Protein AF-A0A9D1F186-F1 (afdb_monomer)

Solvent-accessible surface area (backbone atoms only — not comparable to full-atom values): 6936 Å² total; per-residue (Å²): 107,72,69,60,54,51,51,52,51,53,51,51,53,51,51,52,53,51,53,32,64,76,28,61,86,41,65,46,76,46,71,48,76,51,97,52,70,39,79,90,77,74,42,69,47,59,52,76,45,78,43,49,46,22,60,52,54,52,53,52,52,52,52,51,52,50,49,54,50,65,66,46,52,61,56,53,52,55,50,52,52,51,52,54,51,52,51,54,50,51,54,53,49,51,56,50,49,54,55,49,53,53,52,50,54,53,49,52,53,52,50,53,50,51,51,50,52,48,51,58,61,72,75,104

pLDDT: mean 82.91, std 9.5, range [50.72, 93.81]

Organism: NCBI:txid2840935

Radius of gyration: 37.41 Å; Cα contacts (8 Å, |Δi|>4): 64; chains: 1; bounding box: 84×35×100 Å

Foldseek 3Di:
DVVVVVVVVVVVVVVLVVVLVVQQPPKDKDWDFDPDQDPVVRDTDTDIDIDRPSVVSVVVVVVVVVVVCVVVVVVVVVVVVVVVVVVVVVVVVVVVVVVVVVVVVVVVVVVVVVVVVVVVVVVD

Structure (mmCIF, N/CA/C/O backbone):
data_AF-A0A9D1F186-F1
#
_entry.id   AF-A0A9D1F186-F1
#
loop_
_atom_site.group_PDB
_atom_site.id
_atom_site.type_symbol
_atom_site.label_atom_id
_atom_site.label_alt_id
_atom_site.label_comp_id
_atom_site.label_asym_id
_atom_site.label_entity_id
_atom_site.label_seq_id
_atom_site.pdbx_PDB_ins_code
_atom_site.Cartn_x
_atom_site.Cartn_y
_atom_site.Cartn_z
_atom_site.occupancy
_atom_site.B_iso_or_equiv
_atom_site.auth_seq_id
_atom_site.auth_comp_id
_atom_site.auth_asym_id
_atom_site.auth_atom_id
_atom_site.pdbx_PDB_model_num
ATOM 1 N N . MET A 1 1 ? -19.797 -5.426 0.046 1.00 61.97 1 MET A N 1
ATOM 2 C CA . MET A 1 1 ? -18.770 -4.436 -0.365 1.00 61.97 1 MET A CA 1
ATOM 3 C C . MET A 1 1 ? -17.333 -4.909 -0.141 1.00 61.97 1 MET A C 1
ATOM 5 O O . MET A 1 1 ? -16.598 -4.933 -1.115 1.00 61.97 1 MET A O 1
ATOM 9 N N . ARG A 1 2 ? -16.931 -5.373 1.058 1.00 74.12 2 ARG A N 1
ATOM 10 C CA . ARG A 1 2 ? -15.554 -5.873 1.313 1.00 74.12 2 ARG A CA 1
ATOM 11 C C . ARG A 1 2 ? -15.046 -6.919 0.304 1.00 74.12 2 ARG A C 1
ATOM 13 O O . ARG A 1 2 ? -13.980 -6.728 -0.264 1.00 74.12 2 ARG A O 1
ATOM 20 N N . LYS A 1 3 ? -15.824 -7.975 0.028 1.00 82.94 3 LYS A N 1
ATOM 21 C CA . LYS A 1 3 ? -15.428 -9.021 -0.939 1.00 82.94 3 LYS A CA 1
ATOM 22 C C . LYS A 1 3 ? -15.272 -8.493 -2.372 1.00 82.94 3 LYS A C 1
ATOM 24 O O . LYS A 1 3 ? -14.361 -8.897 -3.076 1.00 82.94 3 LYS A O 1
ATOM 29 N N . LEU A 1 4 ? -16.130 -7.558 -2.781 1.00 86.75 4 LEU A N 1
ATOM 30 C CA . LEU A 1 4 ? -16.098 -6.962 -4.121 1.00 86.75 4 LEU A CA 1
ATOM 31 C C . LEU A 1 4 ? -14.851 -6.079 -4.294 1.00 86.75 4 LEU A C 1
ATOM 33 O O . LEU A 1 4 ? -14.165 -6.166 -5.305 1.00 86.75 4 LEU A O 1
ATOM 37 N N . MET A 1 5 ? -14.493 -5.318 -3.258 1.00 85.75 5 MET A N 1
ATOM 38 C CA . MET A 1 5 ? -13.267 -4.516 -3.224 1.00 85.75 5 MET A CA 1
ATOM 39 C C . MET A 1 5 ? -11.997 -5.383 -3.275 1.00 85.75 5 MET A C 1
ATOM 41 O O . MET A 1 5 ? -11.057 -5.047 -3.988 1.00 85.75 5 MET A O 1
ATOM 45 N N . GLN A 1 6 ? -11.988 -6.531 -2.588 1.00 85.44 6 GLN A N 1
ATOM 46 C CA . GLN A 1 6 ? -10.884 -7.499 -2.664 1.00 85.44 6 GLN A CA 1
ATOM 47 C C . GLN A 1 6 ? -10.739 -8.099 -4.068 1.00 85.44 6 GLN A C 1
ATOM 49 O O . GLN A 1 6 ? -9.630 -8.180 -4.586 1.00 85.44 6 GLN A O 1
ATOM 54 N N . ILE A 1 7 ? -11.850 -8.466 -4.711 1.00 91.62 7 ILE A N 1
ATOM 55 C CA . ILE A 1 7 ? -11.842 -8.989 -6.086 1.00 91.62 7 ILE A CA 1
ATOM 56 C C . ILE A 1 7 ? -11.276 -7.948 -7.061 1.00 91.62 7 ILE A C 1
ATOM 58 O O . ILE A 1 7 ? -10.411 -8.276 -7.870 1.00 91.62 7 ILE A O 1
ATOM 62 N N . MET A 1 8 ? -11.701 -6.687 -6.949 1.00 89.50 8 MET A N 1
ATOM 63 C CA . MET A 1 8 ? -11.177 -5.600 -7.784 1.00 89.50 8 MET A CA 1
ATOM 64 C C . MET A 1 8 ? -9.677 -5.369 -7.568 1.00 89.50 8 MET A C 1
ATOM 66 O O . MET A 1 8 ? -8.957 -5.132 -8.533 1.00 89.50 8 MET A O 1
ATOM 70 N N . ALA A 1 9 ? -9.187 -5.488 -6.330 1.00 87.56 9 ALA A N 1
ATOM 71 C CA . ALA A 1 9 ? -7.759 -5.375 -6.035 1.00 87.56 9 ALA A CA 1
ATOM 72 C C . ALA A 1 9 ? -6.941 -6.499 -6.695 1.00 87.56 9 ALA A C 1
ATOM 74 O O . ALA A 1 9 ? -5.903 -6.228 -7.297 1.00 87.56 9 ALA A O 1
ATOM 75 N N . TYR A 1 10 ? -7.422 -7.746 -6.651 1.00 90.88 10 TYR A N 1
ATOM 76 C CA . TYR A 1 10 ? -6.756 -8.858 -7.336 1.00 90.88 10 TYR A CA 1
ATOM 77 C C . TYR A 1 10 ? -6.762 -8.694 -8.858 1.00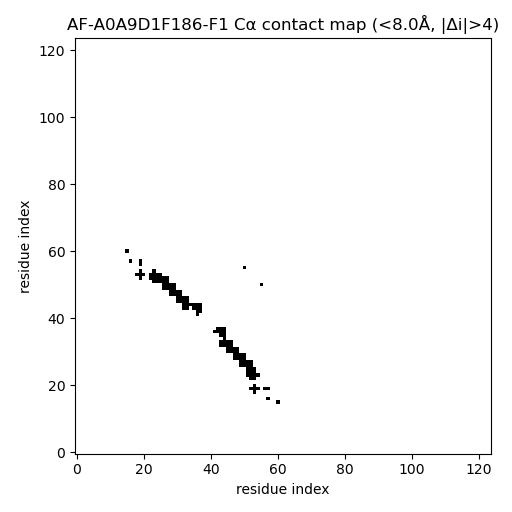 90.88 10 TYR A C 1
ATOM 79 O O . TYR A 1 10 ? -5.741 -8.945 -9.497 1.00 90.88 10 TYR A O 1
ATOM 87 N N . LEU A 1 11 ? -7.870 -8.221 -9.436 1.00 93.50 11 LEU A N 1
ATOM 88 C CA . LEU A 1 11 ? -7.949 -7.918 -10.867 1.00 93.50 11 LEU A CA 1
ATOM 89 C C . LEU A 1 11 ? -6.987 -6.796 -11.270 1.00 93.50 11 LEU A C 1
ATOM 91 O O . LEU A 1 11 ? -6.336 -6.904 -12.305 1.00 93.50 11 LEU A O 1
ATOM 95 N N . ALA A 1 12 ? -6.848 -5.753 -10.449 1.00 90.25 12 ALA A N 1
ATOM 96 C CA . ALA A 1 12 ? -5.898 -4.673 -10.701 1.00 90.25 12 ALA A CA 1
ATOM 97 C C . ALA A 1 12 ? -4.446 -5.177 -10.696 1.00 90.25 12 ALA A C 1
ATOM 99 O O . ALA A 1 12 ? -3.689 -4.862 -11.611 1.00 90.25 12 ALA A O 1
ATOM 100 N N . ILE A 1 13 ? -4.068 -6.010 -9.718 1.00 92.44 13 ILE A N 1
ATOM 101 C CA . ILE A 1 13 ? -2.723 -6.608 -9.654 1.00 92.44 13 ILE A CA 1
ATOM 102 C C . ILE A 1 13 ? -2.471 -7.506 -10.871 1.00 92.44 13 ILE A C 1
ATOM 104 O O . ILE A 1 13 ? -1.419 -7.406 -11.497 1.00 92.44 13 ILE A O 1
ATOM 108 N N . LEU A 1 14 ? -3.441 -8.343 -11.252 1.00 93.25 14 LEU A N 1
ATOM 109 C CA . LEU A 1 14 ? -3.349 -9.169 -12.461 1.00 93.25 14 LEU A CA 1
ATOM 110 C C . LEU A 1 14 ? -3.206 -8.322 -13.730 1.00 93.25 14 LEU A C 1
ATOM 112 O O . LEU A 1 14 ? -2.402 -8.659 -14.595 1.00 93.25 14 LEU A O 1
ATOM 116 N N . GLY A 1 15 ? -3.932 -7.207 -13.827 1.00 92.19 15 GLY A N 1
ATOM 117 C CA . GLY A 1 15 ? -3.817 -6.264 -14.938 1.00 92.19 15 GLY A CA 1
ATOM 118 C C . GLY A 1 15 ? -2.426 -5.637 -15.033 1.00 92.19 15 GLY A C 1
ATOM 119 O O . GLY A 1 15 ? -1.840 -5.598 -16.113 1.00 92.19 15 GLY A O 1
ATOM 120 N N . VAL A 1 16 ? -1.849 -5.217 -13.904 1.00 91.88 16 VAL A N 1
ATOM 121 C CA . VAL A 1 16 ? -0.470 -4.700 -13.864 1.00 91.88 16 VAL A CA 1
ATOM 122 C C . VAL A 1 16 ? 0.530 -5.788 -14.258 1.00 91.88 16 VAL A C 1
ATOM 124 O O . VAL A 1 16 ? 1.406 -5.538 -15.080 1.00 91.88 16 VAL A O 1
ATOM 127 N N . MET A 1 17 ? 0.370 -7.013 -13.756 1.00 91.94 17 MET A N 1
ATOM 128 C CA . MET A 1 17 ? 1.223 -8.146 -14.135 1.00 91.94 17 MET A CA 1
ATOM 129 C C . MET A 1 17 ? 1.129 -8.480 -15.626 1.00 91.94 17 MET A C 1
ATOM 131 O O . MET A 1 17 ? 2.134 -8.814 -16.250 1.00 91.94 17 MET A O 1
ATOM 135 N N . PHE A 1 18 ? -0.052 -8.349 -16.224 1.00 93.12 18 PHE A N 1
ATOM 136 C CA . PHE A 1 18 ? -0.226 -8.516 -17.662 1.00 93.12 18 PHE A CA 1
ATOM 137 C C . PHE A 1 18 ? 0.554 -7.455 -18.454 1.00 93.12 18 PHE A C 1
ATOM 139 O O . PHE A 1 18 ? 1.260 -7.794 -19.403 1.00 93.12 18 PHE A O 1
ATOM 146 N N . ILE A 1 19 ? 0.517 -6.190 -18.020 1.00 90.56 19 ILE A N 1
ATOM 147 C CA . ILE A 1 19 ? 1.313 -5.107 -18.623 1.00 90.56 19 ILE A CA 1
ATOM 148 C C . ILE A 1 19 ? 2.813 -5.401 -18.501 1.00 90.56 19 ILE A C 1
ATOM 150 O O . ILE A 1 19 ? 3.545 -5.235 -19.475 1.00 90.56 19 ILE A O 1
ATOM 154 N N . VAL A 1 20 ? 3.272 -5.888 -17.345 1.00 91.50 20 VAL A N 1
ATOM 155 C CA . VAL A 1 20 ? 4.674 -6.291 -17.137 1.00 91.50 20 VAL A CA 1
ATOM 156 C C . VAL A 1 20 ? 5.092 -7.333 -18.175 1.00 91.50 20 VAL A C 1
ATOM 158 O O . VAL A 1 20 ? 6.134 -7.169 -18.802 1.00 91.50 20 VAL A O 1
ATOM 161 N N . ILE A 1 21 ? 4.269 -8.365 -18.401 1.00 91.88 21 ILE A N 1
ATOM 162 C CA . ILE A 1 21 ? 4.556 -9.439 -19.367 1.00 91.88 21 ILE A CA 1
ATOM 163 C C . ILE A 1 21 ? 4.671 -8.892 -20.796 1.00 91.88 21 ILE A C 1
ATOM 165 O O . ILE A 1 21 ? 5.601 -9.259 -21.515 1.00 91.88 21 ILE A O 1
ATOM 169 N N . LEU A 1 22 ? 3.767 -7.995 -21.202 1.00 92.31 22 LEU A N 1
ATOM 170 C CA . LEU A 1 22 ? 3.805 -7.390 -22.538 1.00 92.31 22 LEU A CA 1
ATOM 171 C C . LEU A 1 22 ? 5.079 -6.567 -22.775 1.00 92.31 22 LEU A C 1
ATOM 173 O O . LEU A 1 22 ? 5.597 -6.546 -23.887 1.00 92.31 22 LEU A O 1
ATOM 177 N N . ASN A 1 23 ? 5.620 -5.951 -21.723 1.00 91.12 23 ASN A N 1
ATOM 178 C CA . ASN A 1 23 ? 6.750 -5.026 -21.801 1.00 91.12 23 ASN A CA 1
ATOM 179 C C . ASN A 1 23 ? 8.102 -5.665 -21.415 1.00 91.12 23 ASN A C 1
ATOM 181 O O . ASN A 1 23 ? 9.086 -4.951 -21.225 1.00 91.12 23 ASN A O 1
ATOM 185 N N . VAL A 1 24 ? 8.200 -7.000 -21.303 1.00 88.50 24 VAL A N 1
ATOM 186 C CA . VAL A 1 24 ? 9.433 -7.699 -20.853 1.00 88.50 24 VAL A CA 1
ATOM 187 C C . VAL A 1 24 ? 10.652 -7.378 -21.715 1.00 88.50 24 VAL A C 1
ATOM 189 O O . VAL A 1 24 ? 11.771 -7.301 -21.205 1.00 88.50 24 VAL A O 1
ATOM 192 N N . ARG A 1 25 ? 10.452 -7.210 -23.023 1.00 88.56 25 ARG A N 1
ATOM 193 C CA . ARG A 1 25 ? 11.534 -6.927 -23.977 1.00 88.56 25 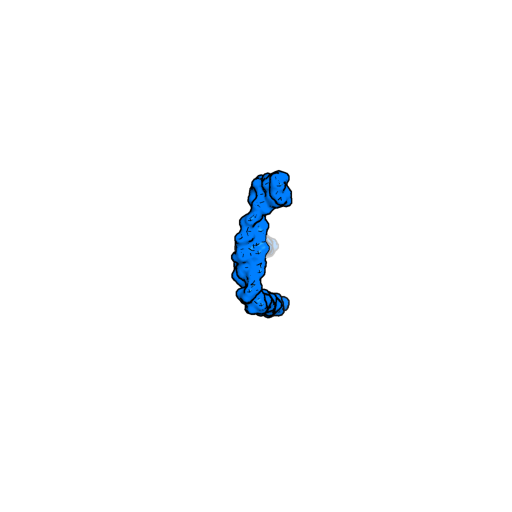ARG A CA 1
ATOM 194 C C . ARG A 1 25 ? 11.731 -5.439 -24.238 1.00 88.56 25 ARG A C 1
ATOM 196 O O . ARG A 1 25 ? 12.686 -5.078 -24.918 1.00 88.56 25 ARG A O 1
ATOM 203 N N . GLU A 1 26 ? 10.852 -4.594 -23.713 1.00 89.19 26 GLU A N 1
ATOM 204 C CA . GLU A 1 26 ? 10.928 -3.160 -23.932 1.00 89.19 26 GLU A CA 1
ATOM 205 C C . GLU A 1 26 ? 11.940 -2.519 -22.987 1.00 89.19 26 GLU A C 1
ATOM 207 O O . GLU A 1 26 ? 12.015 -2.811 -21.786 1.00 89.19 26 GLU A O 1
ATOM 212 N N . THR A 1 27 ? 12.734 -1.615 -23.549 1.00 87.94 27 THR A N 1
ATOM 213 C CA . THR A 1 27 ? 13.726 -0.846 -22.808 1.00 87.94 27 THR A CA 1
ATOM 214 C C . THR A 1 27 ? 13.554 0.630 -23.105 1.00 87.94 27 THR A C 1
ATOM 216 O O . THR A 1 27 ? 13.517 1.026 -24.267 1.00 87.94 27 THR A O 1
ATOM 219 N N . ILE A 1 28 ? 13.510 1.445 -22.057 1.00 85.56 28 ILE A N 1
ATOM 220 C CA . ILE A 1 28 ? 13.516 2.902 -22.158 1.00 85.56 28 ILE A CA 1
ATOM 221 C C . ILE A 1 28 ? 14.948 3.391 -21.960 1.00 85.56 28 ILE A C 1
ATOM 223 O O . ILE A 1 28 ? 15.666 2.936 -21.068 1.00 85.56 28 ILE A O 1
ATOM 227 N N . THR A 1 29 ? 15.372 4.345 -22.781 1.00 84.62 29 THR A N 1
ATOM 228 C CA . THR A 1 29 ? 16.631 5.067 -22.594 1.00 84.62 29 THR A CA 1
ATOM 229 C C . THR A 1 29 ? 16.399 6.281 -21.707 1.00 84.62 29 THR A C 1
ATOM 231 O O . THR A 1 29 ? 15.692 7.211 -22.088 1.00 84.62 29 THR A O 1
ATOM 234 N N . LEU A 1 30 ? 17.024 6.294 -20.536 1.00 80.88 30 LEU A N 1
ATOM 235 C CA . LEU A 1 30 ? 17.108 7.463 -19.673 1.00 80.88 30 LEU A CA 1
ATOM 236 C C . LEU A 1 30 ? 18.357 8.253 -20.050 1.00 80.88 30 LEU A C 1
ATOM 238 O O . LEU A 1 30 ? 19.476 7.742 -19.968 1.00 80.88 30 LEU A O 1
ATOM 242 N N . GLN A 1 31 ? 18.161 9.501 -20.461 1.00 82.81 31 GLN A N 1
ATOM 243 C CA . GLN A 1 31 ? 19.246 10.451 -20.659 1.00 82.81 31 GLN A CA 1
ATOM 244 C C . GLN A 1 31 ? 19.393 11.291 -19.396 1.00 82.81 31 GLN A C 1
ATOM 246 O O . GLN A 1 31 ? 18.534 12.107 -19.072 1.00 82.81 31 GLN A O 1
ATOM 251 N N . VAL A 1 32 ? 20.490 11.085 -18.678 1.00 77.38 32 VAL A N 1
ATOM 252 C CA . VAL A 1 32 ? 20.863 11.915 -17.535 1.00 77.38 32 VAL A CA 1
ATOM 253 C C . VAL A 1 32 ? 21.744 13.036 -18.063 1.00 77.38 32 VAL A C 1
ATOM 255 O O . VAL A 1 32 ? 22.858 12.796 -18.536 1.00 77.38 32 VAL A O 1
ATOM 258 N N . TRP A 1 33 ? 21.220 14.258 -18.036 1.00 74.38 33 TRP A N 1
ATOM 259 C CA . TRP A 1 33 ? 21.934 15.431 -18.526 1.00 74.38 33 TRP A CA 1
ATOM 260 C C . TRP A 1 33 ? 23.021 15.820 -17.525 1.00 74.38 33 TRP A C 1
ATOM 262 O O . TRP A 1 33 ? 22.759 15.990 -16.334 1.00 74.38 33 TRP A O 1
ATOM 272 N N . GLY A 1 34 ? 24.260 15.911 -18.006 1.00 68.69 34 GLY A N 1
ATOM 273 C CA . GLY A 1 34 ? 25.381 16.403 -17.219 1.00 68.69 34 GLY A CA 1
ATOM 274 C C . GLY A 1 34 ? 25.405 17.936 -17.178 1.00 68.69 34 GLY A C 1
ATOM 275 O O . GLY A 1 34 ? 24.856 18.588 -18.063 1.00 68.69 34 GLY A O 1
ATOM 276 N N . PRO A 1 35 ? 26.092 18.544 -16.196 1.00 67.31 35 PRO A N 1
ATOM 277 C CA . PRO A 1 35 ? 26.141 20.001 -16.036 1.00 67.31 35 PRO A CA 1
ATOM 278 C C . PRO A 1 35 ? 27.036 20.710 -17.070 1.00 67.31 35 PRO A C 1
ATOM 280 O O . PRO A 1 35 ? 27.189 21.927 -17.015 1.00 67.31 35 PRO A O 1
ATOM 283 N N . ARG A 1 36 ? 27.687 19.969 -17.977 1.00 67.31 36 ARG A N 1
ATOM 284 C CA . ARG A 1 36 ? 28.647 20.513 -18.944 1.00 67.31 36 ARG A CA 1
ATOM 285 C C . ARG A 1 36 ? 27.998 20.664 -20.314 1.00 67.31 36 ARG A C 1
ATOM 287 O O . ARG A 1 36 ? 27.729 19.678 -21.000 1.00 67.31 36 ARG A O 1
ATOM 294 N N . PHE A 1 37 ? 27.782 21.917 -20.688 1.00 69.38 37 PHE A N 1
ATOM 295 C CA . PHE A 1 37 ? 27.420 22.329 -22.035 1.00 69.38 37 PHE A CA 1
ATOM 296 C C . PHE A 1 37 ? 28.698 22.639 -22.818 1.00 69.38 37 PHE A C 1
ATOM 298 O O . PHE A 1 37 ? 29.502 23.460 -22.376 1.00 69.38 37 PHE A O 1
ATOM 305 N N . ASP A 1 38 ? 28.906 21.959 -23.943 1.00 70.44 38 ASP A N 1
ATOM 306 C CA . ASP A 1 38 ? 30.009 22.256 -24.853 1.00 70.44 38 ASP A CA 1
ATOM 307 C C . ASP A 1 38 ? 29.566 23.346 -25.832 1.00 70.44 38 ASP A C 1
ATOM 309 O O . ASP A 1 38 ? 28.757 23.104 -26.731 1.00 70.44 38 ASP A O 1
ATOM 313 N N . THR A 1 39 ? 30.078 24.562 -25.638 1.00 69.88 39 THR A N 1
ATOM 314 C CA . THR A 1 39 ? 29.746 25.731 -26.461 1.00 69.88 39 THR A CA 1
ATOM 315 C C . THR A 1 39 ? 30.347 25.667 -27.865 1.00 69.88 39 THR A C 1
ATOM 317 O O . THR A 1 39 ? 29.821 26.323 -28.760 1.00 69.88 39 THR A O 1
ATOM 320 N N . ALA A 1 40 ? 31.408 24.882 -28.088 1.00 74.12 40 ALA A N 1
ATOM 321 C CA . ALA A 1 40 ? 32.054 24.759 -29.397 1.00 74.12 40 ALA A CA 1
ATOM 322 C C . ALA A 1 40 ? 31.310 23.778 -30.316 1.00 74.12 40 ALA A C 1
ATOM 324 O O . ALA A 1 40 ? 31.205 24.010 -31.518 1.00 74.12 40 ALA A O 1
ATOM 325 N N . ALA A 1 41 ? 30.762 22.704 -29.743 1.00 72.25 41 ALA A N 1
ATOM 326 C CA . ALA A 1 41 ? 29.976 21.701 -30.464 1.00 72.25 41 ALA A CA 1
ATOM 327 C C . ALA A 1 41 ? 28.450 21.902 -30.338 1.00 72.25 41 ALA A C 1
ATOM 329 O O . ALA A 1 41 ? 27.683 21.140 -30.924 1.00 72.25 41 ALA A O 1
ATOM 330 N N . ASN A 1 42 ? 28.007 22.919 -29.584 1.00 74.75 42 ASN A N 1
ATOM 331 C CA . ASN A 1 42 ? 26.603 23.215 -29.276 1.00 74.75 42 ASN A CA 1
ATOM 332 C C . ASN A 1 42 ? 25.827 21.975 -28.785 1.00 74.75 42 ASN A C 1
ATOM 334 O O . ASN A 1 42 ? 24.687 21.731 -29.184 1.00 74.75 42 ASN A O 1
ATOM 338 N N . MET A 1 43 ? 26.471 21.155 -27.948 1.00 71.44 43 MET A N 1
ATOM 339 C CA . MET A 1 43 ? 25.928 19.881 -27.475 1.00 71.44 43 MET A CA 1
ATOM 340 C C . MET A 1 43 ? 26.023 19.759 -25.952 1.00 71.44 43 MET A C 1
ATOM 342 O O . MET A 1 43 ? 27.017 20.127 -25.324 1.00 71.44 43 MET A O 1
ATOM 346 N N . VAL A 1 44 ? 24.966 19.222 -25.344 1.00 70.81 44 VAL A N 1
ATOM 347 C CA . VAL A 1 44 ? 24.929 18.888 -23.915 1.00 70.81 44 VAL A CA 1
ATOM 348 C C . VAL A 1 44 ? 25.455 17.467 -23.746 1.00 70.81 44 VAL A C 1
ATOM 350 O O . VAL A 1 44 ? 24.906 16.526 -24.332 1.00 70.81 44 VAL A O 1
ATOM 353 N N . TYR A 1 45 ? 26.481 17.289 -22.910 1.00 70.50 45 TYR A N 1
ATOM 354 C CA . TYR A 1 45 ? 26.924 15.952 -22.527 1.00 70.50 45 TYR A CA 1
ATOM 355 C C . TYR A 1 45 ? 25.809 15.246 -21.751 1.00 70.50 45 TYR A C 1
ATOM 357 O O . TYR A 1 45 ? 25.402 15.683 -20.674 1.00 70.50 45 TYR A O 1
ATOM 365 N N . HIS A 1 46 ? 25.328 14.131 -22.291 1.00 73.19 46 HIS A N 1
ATOM 366 C CA . HIS A 1 46 ? 24.327 13.286 -21.656 1.00 73.19 46 HIS A CA 1
ATOM 367 C C . HIS A 1 46 ? 24.882 11.874 -21.472 1.00 73.19 46 HIS A C 1
ATOM 369 O O . HIS A 1 46 ? 25.507 11.298 -22.361 1.00 73.19 46 HIS A O 1
ATOM 375 N N . MET A 1 47 ? 24.656 11.315 -20.288 1.00 73.06 47 MET A N 1
ATOM 376 C CA . MET A 1 47 ? 24.878 9.900 -20.014 1.00 73.06 47 MET A CA 1
ATOM 377 C C . MET A 1 47 ? 23.584 9.159 -20.325 1.00 73.06 47 MET A C 1
ATOM 379 O O . MET A 1 47 ? 22.557 9.414 -19.697 1.00 73.06 47 MET A O 1
ATOM 383 N N . THR A 1 48 ? 23.631 8.228 -21.274 1.00 77.56 48 THR A N 1
ATOM 384 C CA . THR A 1 48 ? 22.478 7.381 -21.596 1.00 77.56 48 THR A CA 1
ATOM 385 C C . THR A 1 48 ? 22.570 6.070 -20.825 1.00 77.56 48 THR A C 1
ATOM 387 O O . THR A 1 48 ? 23.582 5.367 -20.879 1.00 77.56 48 THR A O 1
ATOM 390 N N . LYS A 1 49 ? 21.504 5.721 -20.106 1.00 80.94 49 LYS A N 1
ATOM 391 C CA . LYS A 1 49 ? 21.329 4.421 -19.453 1.00 80.94 49 LYS A CA 1
ATOM 392 C C . LYS A 1 49 ? 20.041 3.781 -19.945 1.00 80.94 49 LYS A C 1
ATOM 394 O O . LYS A 1 49 ? 19.002 4.425 -20.000 1.00 80.94 49 LYS A O 1
ATOM 399 N N . THR A 1 50 ? 20.105 2.508 -20.300 1.00 85.00 50 THR A N 1
ATOM 400 C CA . THR A 1 50 ? 18.934 1.724 -20.701 1.00 85.00 50 THR A CA 1
ATOM 401 C C . THR A 1 50 ? 18.325 1.049 -19.480 1.00 85.00 50 THR A C 1
ATOM 403 O O . THR A 1 50 ? 19.038 0.399 -18.715 1.00 85.00 50 THR A O 1
ATOM 406 N N . LEU A 1 51 ? 17.014 1.174 -19.315 1.00 85.12 51 LEU A N 1
ATOM 407 C CA . LEU A 1 51 ? 16.241 0.549 -18.249 1.00 85.12 51 LEU A CA 1
ATOM 408 C C . LEU A 1 51 ? 15.183 -0.369 -18.861 1.00 85.12 51 LEU A C 1
ATOM 410 O O . LEU A 1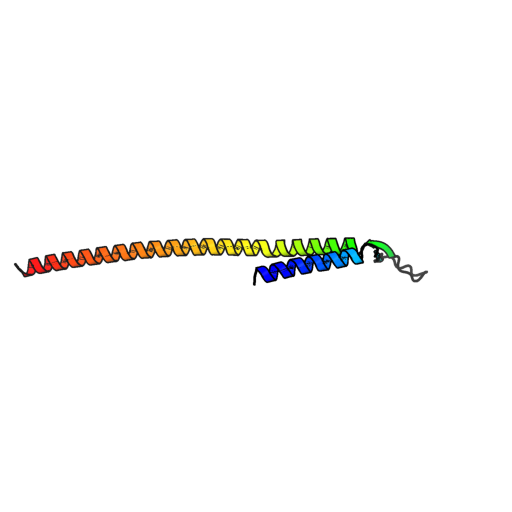 51 ? 14.519 0.005 -19.824 1.00 85.12 51 LEU A O 1
ATOM 414 N N . ASN A 1 52 ? 14.999 -1.554 -18.287 1.00 89.88 52 ASN A N 1
ATOM 415 C CA . ASN A 1 52 ? 13.918 -2.449 -18.680 1.00 89.88 52 ASN A CA 1
ATOM 416 C C . ASN A 1 52 ? 12.576 -1.972 -18.089 1.00 89.88 52 ASN A C 1
ATOM 418 O O . ASN A 1 52 ? 12.473 -1.730 -16.882 1.00 89.88 52 ASN A O 1
ATOM 422 N N . VAL A 1 53 ? 11.551 -1.850 -18.936 1.00 89.06 53 VAL A N 1
ATOM 423 C CA . VAL A 1 53 ? 10.231 -1.313 -18.557 1.00 89.06 53 VAL A CA 1
ATOM 424 C C . VAL A 1 53 ? 9.481 -2.255 -17.622 1.00 89.06 53 VAL A C 1
ATOM 426 O O . VAL A 1 53 ? 8.868 -1.805 -16.651 1.00 89.06 53 VAL A O 1
ATOM 429 N N . ALA A 1 54 ? 9.567 -3.564 -17.859 1.00 89.31 54 ALA A N 1
ATOM 430 C CA . ALA A 1 54 ? 8.962 -4.571 -16.992 1.00 89.31 54 ALA A CA 1
ATOM 431 C C . ALA A 1 54 ? 9.573 -4.542 -15.583 1.00 89.31 54 ALA A C 1
ATOM 433 O O . ALA A 1 54 ? 8.852 -4.587 -14.589 1.00 89.31 54 ALA A O 1
ATOM 434 N N . PHE A 1 55 ? 10.894 -4.386 -15.474 1.00 89.00 55 PHE A N 1
ATOM 435 C CA . PHE A 1 55 ? 11.540 -4.258 -14.166 1.00 89.00 55 PHE A CA 1
ATOM 436 C C . PHE A 1 55 ? 11.085 -2.991 -13.424 1.00 89.00 55 PHE A C 1
ATOM 438 O O . PHE A 1 55 ? 10.704 -3.047 -12.256 1.00 89.00 55 PHE A O 1
ATOM 445 N N . TYR A 1 56 ? 11.062 -1.854 -14.121 1.00 90.69 56 TYR A N 1
ATOM 446 C CA . TYR A 1 56 ? 10.624 -0.578 -13.556 1.00 90.69 56 TYR A CA 1
ATOM 447 C C . TYR A 1 56 ? 9.181 -0.614 -13.038 1.00 90.69 56 TYR A C 1
ATOM 449 O O . TYR A 1 56 ? 8.899 -0.173 -11.922 1.00 90.69 56 TYR A O 1
ATOM 457 N N . THR A 1 57 ? 8.269 -1.178 -13.830 1.00 90.94 57 THR A N 1
ATOM 458 C CA . THR A 1 57 ? 6.846 -1.286 -13.479 1.00 90.94 57 THR A CA 1
ATOM 459 C C . THR A 1 57 ? 6.617 -2.189 -12.266 1.00 90.94 57 THR A C 1
ATOM 461 O O . THR A 1 57 ? 5.824 -1.833 -11.393 1.00 90.94 57 THR A O 1
ATOM 464 N N . VAL A 1 58 ? 7.366 -3.290 -12.130 1.00 92.25 58 VAL A N 1
ATOM 465 C CA . VAL A 1 58 ? 7.337 -4.136 -10.922 1.00 92.25 58 VAL A CA 1
ATOM 466 C C . VAL A 1 58 ? 7.817 -3.365 -9.691 1.00 92.25 58 VAL A C 1
ATOM 468 O O . VAL A 1 58 ? 7.169 -3.423 -8.644 1.00 92.25 58 VAL A O 1
ATOM 471 N N . CYS A 1 59 ? 8.910 -2.606 -9.800 1.00 92.00 59 CYS A N 1
ATOM 472 C CA . CYS A 1 59 ? 9.410 -1.800 -8.685 1.00 92.00 59 CYS A CA 1
ATOM 473 C C . CYS A 1 59 ? 8.384 -0.759 -8.217 1.00 92.00 59 CYS A C 1
ATOM 475 O O . CYS A 1 59 ? 8.168 -0.623 -7.012 1.00 92.00 59 CYS A O 1
ATOM 477 N N . ILE A 1 60 ? 7.712 -0.065 -9.143 1.00 92.81 60 ILE A N 1
ATOM 478 C CA . ILE A 1 60 ? 6.647 0.890 -8.795 1.00 92.81 60 ILE A CA 1
ATOM 479 C C . ILE A 1 60 ? 5.472 0.186 -8.122 1.00 92.81 60 ILE A C 1
ATOM 481 O O . ILE A 1 60 ? 4.962 0.682 -7.119 1.00 92.81 60 ILE A O 1
ATOM 485 N N . MET A 1 61 ? 5.043 -0.965 -8.644 1.00 93.06 61 MET A N 1
ATOM 486 C CA . MET A 1 61 ? 3.942 -1.729 -8.058 1.00 93.06 61 MET A CA 1
ATOM 487 C C . MET A 1 61 ? 4.245 -2.103 -6.601 1.00 93.06 61 MET A C 1
ATOM 489 O O . MET A 1 61 ? 3.410 -1.887 -5.722 1.00 93.06 61 MET A O 1
ATOM 493 N N . LEU A 1 62 ? 5.448 -2.614 -6.328 1.00 93.31 62 LEU A N 1
ATOM 49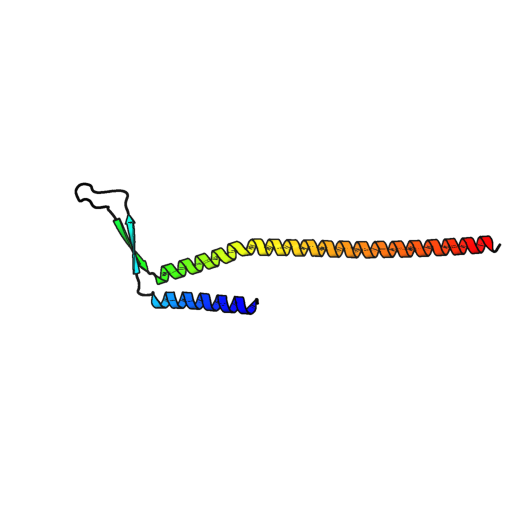4 C CA . LEU A 1 62 ? 5.875 -2.965 -4.971 1.00 93.31 62 LEU A CA 1
ATOM 495 C C . LEU A 1 62 ? 5.954 -1.738 -4.059 1.00 93.31 62 LEU A C 1
ATOM 497 O O . LEU A 1 62 ? 5.475 -1.791 -2.927 1.00 93.31 62 LEU A O 1
ATOM 501 N N . ALA A 1 63 ? 6.499 -0.623 -4.553 1.00 93.81 63 ALA A N 1
ATOM 502 C CA . ALA A 1 63 ? 6.550 0.628 -3.803 1.00 93.81 63 ALA A CA 1
ATOM 503 C C . ALA A 1 63 ? 5.143 1.155 -3.468 1.00 93.81 63 ALA A C 1
ATOM 505 O O . ALA A 1 63 ? 4.901 1.584 -2.341 1.00 93.81 63 ALA A O 1
ATOM 506 N N . GLY A 1 64 ? 4.198 1.070 -4.408 1.00 91.31 64 GLY A N 1
ATOM 507 C CA . GLY A 1 64 ? 2.803 1.463 -4.205 1.00 91.31 64 GLY A CA 1
ATOM 508 C C . GLY A 1 64 ? 2.076 0.583 -3.187 1.00 91.31 64 GLY A C 1
ATOM 509 O O . GLY A 1 64 ? 1.384 1.101 -2.312 1.00 91.31 64 GLY A O 1
ATOM 510 N N . LEU A 1 65 ? 2.273 -0.739 -3.244 1.00 91.75 65 LEU A N 1
ATOM 511 C CA . LEU A 1 65 ? 1.731 -1.669 -2.245 1.00 91.75 65 LEU A CA 1
ATOM 512 C C . LEU A 1 65 ? 2.302 -1.389 -0.853 1.00 91.75 65 LEU A C 1
ATOM 514 O O . LEU A 1 65 ? 1.550 -1.320 0.120 1.00 91.75 65 LEU A O 1
ATOM 518 N N . PHE A 1 66 ? 3.616 -1.176 -0.765 1.00 93.12 66 PHE A N 1
ATOM 519 C CA . PHE A 1 66 ? 4.275 -0.833 0.490 1.00 93.12 66 PHE A CA 1
ATOM 520 C C . PHE A 1 66 ? 3.745 0.486 1.059 1.00 93.12 66 PHE A C 1
ATOM 522 O O . PHE A 1 66 ? 3.378 0.537 2.230 1.00 93.12 66 PHE A O 1
ATOM 529 N N . ALA A 1 67 ? 3.624 1.527 0.233 1.00 92.69 67 ALA A N 1
ATOM 530 C CA . ALA A 1 67 ? 3.063 2.812 0.640 1.00 92.69 67 ALA A CA 1
ATOM 531 C C . ALA A 1 67 ? 1.609 2.684 1.121 1.00 92.69 67 ALA A C 1
ATOM 533 O O . ALA A 1 67 ? 1.253 3.248 2.154 1.00 92.69 67 ALA A O 1
ATOM 534 N N . GLY A 1 68 ? 0.775 1.901 0.429 1.00 88.94 68 GLY A N 1
ATOM 535 C CA . GLY A 1 68 ? -0.609 1.656 0.841 1.00 88.94 68 GLY A CA 1
ATOM 536 C C . GLY A 1 68 ? -0.707 0.976 2.208 1.00 88.94 68 GLY A C 1
ATOM 537 O O . GLY A 1 68 ? -1.504 1.387 3.052 1.00 88.94 68 GLY A O 1
ATOM 538 N N . ILE A 1 69 ? 0.139 -0.023 2.465 1.00 89.25 69 ILE A N 1
ATOM 539 C CA . ILE A 1 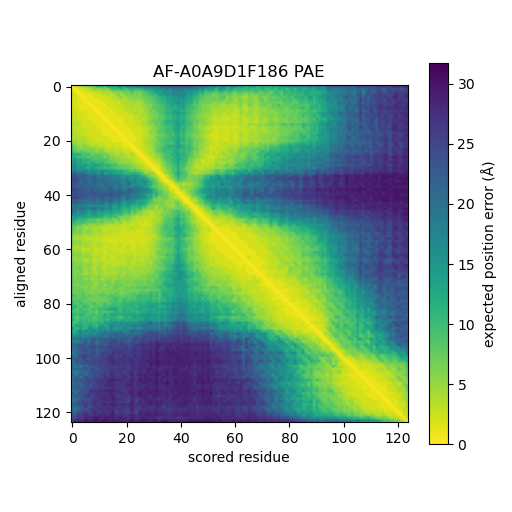69 ? 0.200 -0.714 3.761 1.00 89.25 69 ILE A CA 1
ATOM 540 C C . ILE A 1 69 ? 0.724 0.229 4.852 1.00 89.25 69 ILE A C 1
ATOM 542 O O . ILE A 1 69 ? 0.109 0.354 5.910 1.00 89.25 69 ILE A O 1
ATOM 546 N N . ALA A 1 70 ? 1.826 0.929 4.582 1.00 91.12 70 ALA A N 1
ATOM 547 C CA . ALA A 1 70 ? 2.467 1.833 5.531 1.00 91.12 70 ALA A CA 1
ATOM 548 C C . ALA A 1 70 ? 1.555 2.995 5.946 1.00 91.12 70 ALA A C 1
ATOM 550 O O . ALA A 1 70 ? 1.552 3.381 7.112 1.00 91.12 70 ALA A O 1
ATOM 551 N N . LEU A 1 71 ? 0.752 3.526 5.020 1.00 91.69 71 LEU A N 1
ATOM 552 C CA . LEU A 1 71 ? -0.194 4.599 5.319 1.00 91.69 71 LEU A CA 1
ATOM 553 C C . LEU A 1 71 ? -1.415 4.105 6.094 1.00 91.69 71 LEU A C 1
ATOM 555 O O . LEU A 1 71 ? -1.916 4.845 6.927 1.00 91.69 71 LEU A O 1
ATOM 559 N N . THR A 1 72 ? -1.901 2.885 5.854 1.00 89.44 72 THR A N 1
ATOM 560 C CA . THR A 1 72 ? -3.166 2.401 6.444 1.00 89.44 72 THR A CA 1
ATOM 561 C C . THR A 1 72 ? -3.003 1.719 7.803 1.00 89.44 72 THR A C 1
ATOM 563 O O . THR A 1 72 ? -3.871 1.870 8.664 1.00 89.44 72 THR A O 1
ATOM 566 N N . LEU A 1 73 ? -1.888 1.022 8.041 1.00 87.50 73 LEU A N 1
ATOM 567 C CA . LEU A 1 73 ? -1.581 0.358 9.317 1.00 87.50 73 LEU A CA 1
ATOM 568 C C . LEU A 1 73 ? -1.696 1.257 10.563 1.00 87.50 73 LEU A C 1
ATOM 570 O O . LEU A 1 73 ? -2.357 0.839 11.515 1.00 87.50 73 LEU A O 1
ATOM 574 N N . PRO A 1 74 ? -1.099 2.465 10.612 1.00 88.81 74 PRO A N 1
ATOM 575 C CA . PRO A 1 74 ? -1.157 3.291 11.818 1.00 88.81 74 PRO A CA 1
ATOM 576 C C . PRO A 1 74 ? -2.585 3.740 12.146 1.00 88.81 74 PRO A C 1
ATOM 578 O O . PRO A 1 74 ? -2.966 3.755 13.316 1.00 88.81 74 PRO A O 1
ATOM 581 N N . PHE A 1 75 ? -3.407 4.042 11.134 1.00 87.69 75 PHE A N 1
ATOM 582 C CA . PHE A 1 75 ? -4.816 4.382 11.354 1.00 87.69 75 PHE A CA 1
ATOM 583 C C . PHE A 1 75 ? -5.616 3.186 11.863 1.00 87.69 75 PHE A C 1
ATOM 585 O O . PHE A 1 75 ? -6.441 3.348 12.758 1.00 87.69 75 PHE A O 1
ATOM 592 N N . TYR A 1 76 ? -5.337 1.988 11.347 1.00 88.38 76 TYR A N 1
ATOM 593 C CA . TYR A 1 76 ? -5.986 0.769 11.817 1.00 88.38 76 TYR A CA 1
ATOM 594 C C . TYR A 1 76 ? -5.700 0.503 13.302 1.00 88.38 76 TYR A C 1
ATOM 596 O O . TYR A 1 76 ? -6.623 0.229 14.068 1.00 88.38 76 TYR A O 1
ATOM 604 N N . PHE A 1 77 ? -4.445 0.647 13.741 1.00 89.31 77 PHE A N 1
ATOM 605 C CA . PHE A 1 77 ? -4.106 0.509 15.161 1.00 89.31 77 PHE A CA 1
ATOM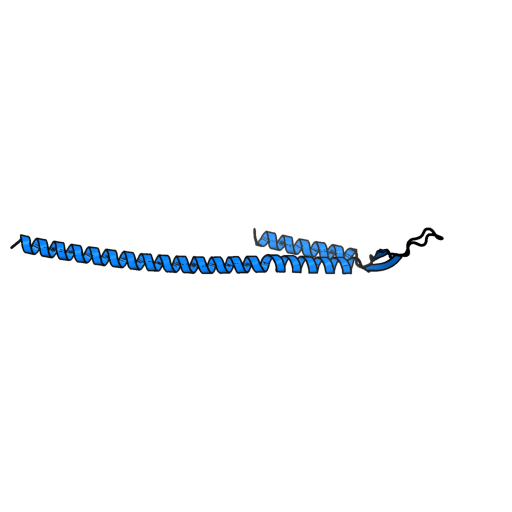 606 C C . PHE A 1 77 ? -4.748 1.599 16.023 1.00 89.31 77 PHE A C 1
ATOM 608 O O . PHE A 1 77 ? -5.310 1.292 17.072 1.00 89.31 77 PHE A O 1
ATOM 615 N N . ALA A 1 78 ? -4.765 2.847 15.552 1.00 89.00 78 ALA A N 1
ATOM 616 C CA . ALA A 1 78 ? -5.428 3.934 16.268 1.00 89.00 78 ALA A CA 1
ATOM 617 C C . ALA A 1 78 ? -6.945 3.705 16.425 1.00 89.00 78 ALA A C 1
ATOM 619 O O . ALA A 1 78 ? -7.523 4.062 17.452 1.00 89.00 78 ALA A O 1
ATOM 620 N N . GLU A 1 79 ? -7.614 3.115 15.431 1.00 89.25 79 GLU A N 1
ATOM 621 C CA . GLU A 1 79 ? -9.027 2.733 15.543 1.00 89.25 79 GLU A CA 1
ATOM 622 C C . GLU A 1 79 ? -9.244 1.592 16.539 1.00 89.25 79 GLU A C 1
ATOM 624 O O . GLU A 1 79 ? -10.175 1.658 17.344 1.00 89.25 79 GLU A O 1
ATOM 629 N N . LEU A 1 80 ? -8.379 0.576 16.533 1.00 89.44 80 LEU A N 1
ATOM 630 C CA . LEU A 1 80 ? -8.448 -0.523 17.498 1.00 89.44 80 LEU A CA 1
ATOM 631 C C . LEU A 1 80 ? -8.310 -0.027 18.940 1.00 89.44 80 LEU A C 1
ATOM 633 O O . LEU A 1 80 ? -9.089 -0.440 19.803 1.00 89.44 80 LEU A O 1
ATOM 637 N N . ASP A 1 81 ? -7.387 0.899 19.192 1.00 89.06 81 ASP A N 1
ATOM 638 C CA . ASP A 1 81 ? -7.202 1.495 20.516 1.00 89.06 81 ASP A CA 1
ATOM 639 C C . ASP A 1 81 ? -8.437 2.283 20.965 1.00 89.06 81 ASP A C 1
ATOM 641 O O . ASP A 1 81 ? -8.871 2.165 22.115 1.00 89.06 81 ASP A O 1
ATOM 645 N N . LYS A 1 82 ? -9.070 3.031 20.051 1.00 88.31 82 LYS A N 1
ATOM 646 C CA . LYS A 1 82 ? -10.340 3.720 20.334 1.00 88.31 82 LYS A CA 1
ATOM 647 C C . LYS A 1 82 ? -11.444 2.730 20.678 1.00 88.31 82 LYS A C 1
ATOM 649 O O . LYS A 1 82 ? -12.158 2.940 21.653 1.00 88.31 82 LYS A O 1
ATOM 654 N N . ILE A 1 83 ? -11.580 1.644 19.918 1.00 88.94 83 ILE A N 1
ATOM 655 C CA . ILE A 1 83 ? -12.580 0.600 20.184 1.00 88.94 83 ILE A CA 1
ATOM 656 C C . ILE A 1 83 ? -12.340 -0.029 21.562 1.00 88.94 83 ILE A C 1
ATOM 658 O O . ILE A 1 83 ? -13.288 -0.219 22.327 1.00 88.94 83 ILE A O 1
ATOM 662 N N . ALA A 1 84 ? -11.084 -0.307 21.915 1.00 89.06 84 ALA A N 1
ATOM 663 C CA . ALA A 1 84 ? -10.730 -0.841 23.226 1.00 89.06 84 ALA A CA 1
ATOM 664 C C . ALA A 1 84 ? -11.057 0.144 24.362 1.00 89.06 84 ALA A C 1
ATOM 666 O O . ALA A 1 84 ? -11.583 -0.267 25.400 1.00 89.06 84 ALA A O 1
ATOM 667 N N . ALA A 1 85 ? -10.795 1.440 24.170 1.00 88.94 85 ALA A N 1
ATOM 668 C CA . ALA A 1 85 ? -11.160 2.485 25.125 1.00 88.94 85 ALA A CA 1
ATOM 669 C C . ALA A 1 85 ? -12.685 2.595 25.295 1.00 88.94 85 ALA A C 1
ATOM 671 O O . ALA A 1 85 ? -13.175 2.546 26.423 1.00 88.94 85 ALA A O 1
ATOM 672 N N . TYR A 1 86 ? -13.439 2.634 24.193 1.00 85.88 86 TYR A N 1
ATOM 673 C CA . TYR A 1 86 ? -14.904 2.656 24.223 1.00 85.88 86 TYR A CA 1
ATOM 674 C C . TYR A 1 86 ? -15.490 1.437 24.932 1.00 85.88 86 TYR A C 1
ATOM 676 O O . TYR A 1 86 ? -16.414 1.573 25.732 1.00 85.88 86 TYR A O 1
ATOM 684 N N . ARG A 1 87 ? -14.938 0.242 24.698 1.00 86.31 87 ARG A N 1
ATOM 685 C CA . ARG A 1 87 ? -15.385 -0.975 25.384 1.00 86.31 87 ARG A CA 1
ATOM 686 C C . ARG A 1 87 ? -15.190 -0.880 26.898 1.00 86.31 87 ARG A C 1
ATOM 688 O O . ARG A 1 87 ? -16.107 -1.205 27.645 1.00 86.31 87 ARG A O 1
ATOM 695 N N . ARG A 1 88 ? -14.046 -0.358 27.352 1.00 84.19 88 ARG A N 1
ATOM 696 C CA . ARG A 1 88 ? -13.781 -0.126 28.784 1.00 84.19 88 ARG A CA 1
ATOM 697 C C . ARG A 1 88 ? -14.732 0.904 29.394 1.00 84.19 88 ARG A C 1
ATOM 699 O O . ARG A 1 88 ? -15.121 0.774 30.551 1.00 84.19 88 ARG A O 1
ATOM 706 N N . GLU A 1 89 ? -15.100 1.940 28.647 1.00 81.50 89 GLU A N 1
ATOM 707 C CA . GLU A 1 89 ? -16.080 2.926 29.113 1.00 81.50 89 GLU A CA 1
ATOM 708 C C . GLU A 1 89 ? -17.487 2.340 29.230 1.00 81.50 89 GLU A C 1
ATOM 710 O O . GLU A 1 89 ? -18.185 2.638 30.201 1.00 81.50 89 GLU A O 1
ATOM 715 N N . LEU A 1 90 ? -17.888 1.492 28.281 1.00 79.19 90 LEU A N 1
ATOM 716 C CA . LEU A 1 90 ? -19.158 0.769 28.340 1.00 79.19 90 LEU A CA 1
ATOM 717 C C . LEU A 1 90 ? -19.210 -0.144 29.568 1.00 79.19 90 LEU A C 1
ATOM 719 O O . LEU A 1 90 ? -20.155 -0.042 30.345 1.00 79.19 90 LEU A O 1
ATOM 723 N N . GLU A 1 91 ? -18.162 -0.933 29.815 1.00 77.19 91 GLU A N 1
ATOM 724 C CA . GLU A 1 91 ? -18.057 -1.789 31.008 1.00 77.19 91 GLU A CA 1
ATOM 725 C C . GLU A 1 91 ? -18.134 -0.971 32.311 1.00 77.19 91 GLU A C 1
ATOM 727 O O . GLU A 1 91 ? -18.835 -1.342 33.251 1.00 77.19 91 GLU A O 1
ATOM 732 N N . ARG A 1 92 ? -17.482 0.200 32.375 1.00 76.12 92 ARG A N 1
ATOM 733 C CA . ARG A 1 92 ? -17.573 1.095 33.546 1.00 76.12 92 ARG A CA 1
ATOM 734 C C . ARG A 1 92 ? -18.972 1.671 33.756 1.00 76.12 92 ARG A C 1
ATOM 736 O O . ARG A 1 92 ? -19.386 1.843 34.904 1.00 76.12 92 ARG A O 1
ATOM 743 N N . ARG A 1 93 ? -19.683 2.028 32.682 1.00 68.44 93 ARG A N 1
ATOM 744 C CA . ARG A 1 93 ? -21.061 2.537 32.776 1.00 68.44 93 ARG A CA 1
ATOM 745 C C . ARG A 1 93 ? -22.016 1.458 33.262 1.00 68.44 93 ARG A C 1
ATOM 747 O O . ARG A 1 93 ? -22.854 1.765 34.103 1.00 68.44 93 ARG A O 1
ATOM 754 N N . ASP A 1 94 ? -21.846 0.232 32.785 1.00 67.50 94 ASP A N 1
ATOM 755 C CA . ASP A 1 94 ? -22.686 -0.906 33.159 1.00 67.50 94 ASP A CA 1
ATOM 756 C C . ASP A 1 94 ? -22.578 -1.200 34.665 1.00 67.50 94 ASP A C 1
ATOM 758 O O . ASP A 1 94 ? -23.569 -1.141 35.393 1.00 67.50 94 ASP A O 1
ATOM 762 N N . VAL A 1 95 ? -21.343 -1.291 35.178 1.00 63.22 95 VAL A N 1
ATOM 763 C CA . VAL A 1 95 ? -21.059 -1.449 36.619 1.00 63.22 95 VAL A CA 1
ATOM 764 C C . VAL A 1 95 ? -21.618 -0.289 37.458 1.00 63.22 95 VAL A C 1
ATOM 766 O O . VAL A 1 95 ? -22.094 -0.481 38.583 1.00 63.22 95 VAL A O 1
ATOM 769 N N . LYS A 1 96 ? -21.578 0.945 36.937 1.00 63.97 96 LYS A N 1
ATOM 770 C CA . LYS A 1 96 ? -22.159 2.114 37.620 1.00 63.97 96 LYS A CA 1
ATOM 771 C C . LYS A 1 96 ? -23.692 2.053 37.655 1.00 63.97 96 LYS A C 1
ATOM 773 O O . LYS A 1 96 ? -24.297 2.530 38.616 1.00 63.97 96 LYS A O 1
ATOM 778 N N . SER A 1 97 ? -24.314 1.468 36.635 1.00 65.12 97 SER A N 1
ATOM 779 C CA . SER A 1 97 ? -25.761 1.248 36.582 1.00 65.12 97 SER A CA 1
ATOM 780 C C . SER A 1 97 ? -26.197 0.201 37.614 1.00 65.12 97 SER A C 1
ATOM 782 O O . SER A 1 97 ? -27.097 0.476 38.409 1.00 65.12 97 SER A O 1
ATOM 784 N N . ASP A 1 98 ? -25.467 -0.913 37.721 1.00 63.66 98 ASP A N 1
ATOM 785 C CA . ASP A 1 98 ? -25.745 -1.985 38.686 1.00 63.66 98 ASP A CA 1
ATOM 786 C C . ASP A 1 98 ? -25.586 -1.520 40.136 1.00 63.66 98 ASP A C 1
ATOM 788 O O . ASP A 1 98 ? -26.404 -1.820 41.012 1.00 63.66 98 ASP A O 1
ATOM 792 N N . THR A 1 99 ? -24.552 -0.723 40.408 1.00 65.38 99 THR A N 1
ATOM 793 C CA . THR A 1 99 ? -24.352 -0.135 41.741 1.00 65.38 99 THR A CA 1
ATOM 794 C C . THR A 1 99 ? -25.412 0.911 42.087 1.00 65.38 99 THR A C 1
ATOM 796 O O . THR A 1 99 ? -25.812 1.002 43.250 1.00 65.38 99 THR A O 1
ATOM 799 N N . SER A 1 100 ? -25.905 1.684 41.115 1.00 65.38 100 SER A N 1
ATOM 800 C CA . SER A 1 100 ? -27.015 2.619 41.331 1.00 65.38 100 SER A CA 1
ATOM 801 C C . SER A 1 100 ? -28.340 1.888 41.567 1.00 65.38 100 SER A C 1
ATOM 803 O O . SER A 1 100 ? -29.051 2.237 42.506 1.00 65.38 100 SER A O 1
ATOM 805 N N . SER A 1 101 ? -28.654 0.844 40.791 1.00 68.06 101 SER A N 1
ATOM 806 C CA . SER A 1 101 ? -29.883 0.052 40.971 1.00 68.06 101 SER A CA 1
ATOM 807 C C . SER A 1 101 ? -29.898 -0.662 42.328 1.00 68.06 101 SER A C 1
ATOM 809 O O . SER A 1 101 ? -30.903 -0.644 43.038 1.00 68.06 101 SER A O 1
ATOM 811 N N . SER A 1 102 ? -28.747 -1.187 42.755 1.00 64.56 102 SER A N 1
ATOM 812 C CA . SER A 1 102 ? -28.577 -1.807 44.072 1.00 64.56 102 SER A CA 1
ATOM 813 C C . SER A 1 102 ? -28.787 -0.805 45.211 1.00 64.56 102 SER A C 1
ATOM 815 O O . SER A 1 102 ? -29.457 -1.119 46.193 1.00 64.56 102 SER A O 1
ATOM 817 N N . LYS A 1 103 ? -28.269 0.427 45.088 1.00 71.44 103 LYS A N 1
ATOM 818 C CA . LYS A 1 103 ? -28.497 1.491 46.084 1.00 71.44 103 LYS A CA 1
ATOM 819 C C . LYS A 1 103 ? -29.961 1.921 46.154 1.00 71.44 103 LYS A C 1
ATOM 821 O O . LYS A 1 103 ? -30.455 2.136 47.258 1.00 71.44 103 LYS A O 1
ATOM 826 N N . VAL A 1 104 ? -30.645 2.018 45.013 1.00 74.81 104 VAL A N 1
ATOM 827 C CA . VAL A 1 104 ? -32.080 2.343 44.954 1.00 74.81 104 VAL A CA 1
ATOM 828 C C . VAL A 1 104 ? -32.905 1.262 45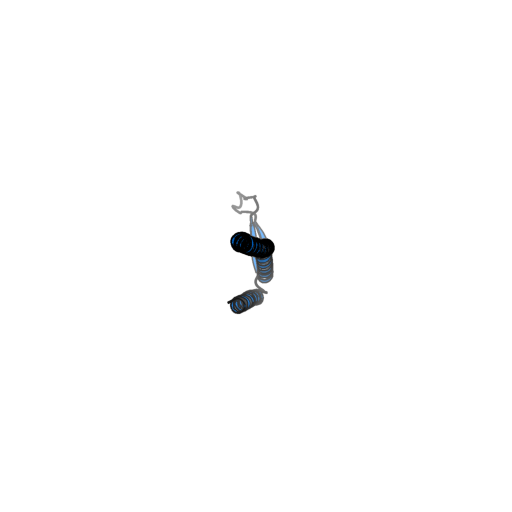.653 1.00 74.81 104 VAL A C 1
ATOM 830 O O . VAL A 1 104 ? -33.669 1.597 46.550 1.00 74.81 104 VAL A O 1
ATOM 833 N N . ARG A 1 105 ? -32.658 -0.026 45.376 1.00 72.44 105 ARG A N 1
ATOM 834 C CA . ARG A 1 105 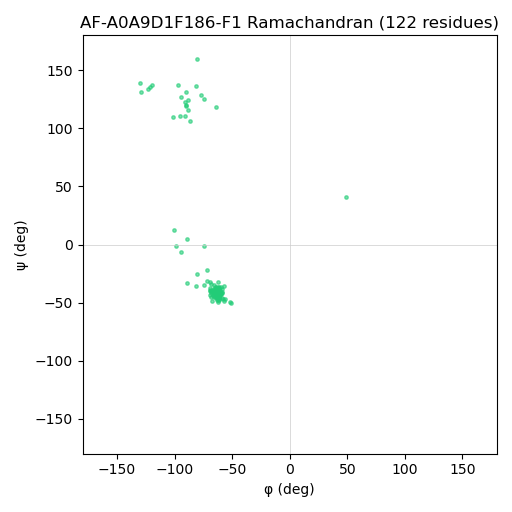? -33.349 -1.136 46.066 1.00 72.44 105 ARG A CA 1
ATOM 835 C C . ARG A 1 105 ? -33.142 -1.124 47.583 1.00 72.44 105 ARG A C 1
ATOM 837 O O . ARG A 1 105 ? -34.062 -1.418 48.338 1.00 72.44 105 ARG A O 1
ATOM 844 N N . VAL A 1 106 ? -31.939 -0.781 48.051 1.00 80.81 106 VAL A N 1
ATOM 845 C CA . VAL A 1 106 ? -31.661 -0.662 49.494 1.00 80.81 106 VAL A CA 1
ATOM 846 C C . VAL A 1 106 ? -32.389 0.536 50.109 1.00 80.81 106 VAL A C 1
ATOM 848 O O . VAL A 1 106 ? -32.850 0.448 51.245 1.00 80.81 106 VAL A O 1
ATOM 851 N N . LEU A 1 107 ? -32.485 1.657 49.392 1.00 82.38 107 LEU A N 1
ATOM 852 C CA . LEU A 1 107 ? -33.237 2.830 49.842 1.00 82.38 107 LEU A CA 1
ATOM 853 C C . LEU A 1 107 ? -34.737 2.534 49.919 1.00 82.38 107 LEU A C 1
ATOM 855 O O . LEU A 1 107 ? -35.341 2.848 50.939 1.00 82.38 107 LEU A O 1
ATOM 859 N N . GLU A 1 108 ? -35.305 1.871 48.913 1.00 82.19 108 GLU A N 1
ATOM 860 C CA . GLU A 1 108 ? -36.702 1.416 48.920 1.00 82.19 108 GLU A CA 1
ATOM 861 C C . GLU A 1 108 ? -36.985 0.505 50.118 1.00 82.19 108 GLU A C 1
ATOM 863 O O . GLU A 1 108 ? -37.900 0.776 50.891 1.00 82.19 108 GLU A O 1
ATOM 868 N N . ALA A 1 109 ? -36.133 -0.497 50.357 1.00 85.31 109 ALA A N 1
ATOM 869 C CA . ALA A 1 109 ? -36.279 -1.392 51.504 1.00 85.31 109 ALA A CA 1
ATOM 870 C C . ALA A 1 109 ? -36.195 -0.652 52.853 1.00 85.31 109 ALA A C 1
ATOM 872 O O . ALA A 1 109 ? -36.924 -0.969 53.791 1.00 85.31 109 ALA A O 1
ATOM 873 N N . LYS A 1 110 ? -35.318 0.355 52.979 1.00 89.88 110 LYS A N 1
ATOM 874 C CA . LYS A 1 11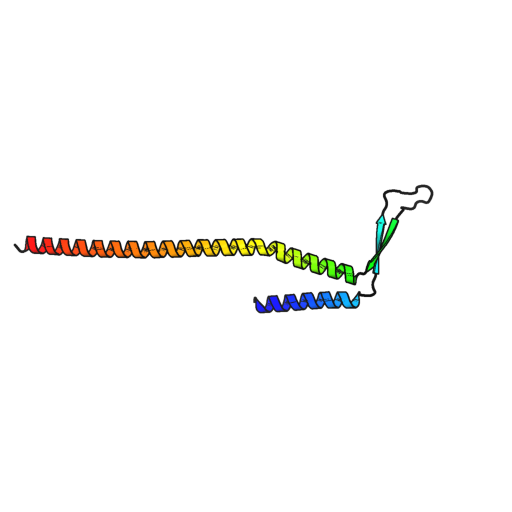0 ? -35.236 1.179 54.197 1.00 89.88 110 LYS A CA 1
ATOM 875 C C . LYS A 1 110 ? -36.480 2.040 54.398 1.00 89.88 110 LYS A C 1
ATOM 877 O O . LYS A 1 110 ? -36.919 2.182 55.536 1.00 89.88 110 LYS A O 1
ATOM 882 N N . VAL A 1 111 ? -37.030 2.609 53.327 1.00 88.44 111 VAL A N 1
ATOM 883 C CA . VAL A 1 111 ? -38.280 3.381 53.379 1.00 88.44 111 VAL A CA 1
ATOM 884 C C . VAL A 1 111 ? -39.438 2.480 53.790 1.00 88.44 111 VAL A C 1
ATOM 886 O O . VAL A 1 111 ? -40.164 2.836 54.707 1.00 88.44 111 VAL A O 1
ATOM 889 N N . GLU A 1 112 ? -39.554 1.285 53.215 1.00 88.06 112 GLU A N 1
ATOM 890 C CA . GLU A 1 112 ? -40.600 0.320 53.571 1.00 88.06 112 GLU A CA 1
ATOM 891 C C . GLU A 1 112 ? -40.530 -0.089 55.052 1.00 88.06 112 GLU A C 1
ATOM 893 O O . GLU A 1 112 ? -41.545 -0.136 55.750 1.00 88.06 112 GLU A O 1
ATOM 898 N N . VAL A 1 113 ? -39.323 -0.320 55.578 1.00 89.31 113 VAL A N 1
ATOM 899 C CA . VAL A 1 113 ? -39.121 -0.602 57.008 1.00 89.31 113 VAL A CA 1
ATOM 900 C C . VAL A 1 113 ? -39.516 0.593 57.878 1.00 89.31 113 VAL A C 1
ATOM 902 O O . VAL A 1 113 ? -40.155 0.400 58.913 1.00 89.31 113 VAL A O 1
ATOM 905 N N . LEU A 1 114 ? -39.168 1.819 57.475 1.00 89.56 114 LEU A N 1
ATOM 906 C CA . LEU A 1 114 ? -39.565 3.036 58.189 1.00 89.56 114 LEU A CA 1
ATOM 907 C C . LEU A 1 114 ? -41.082 3.252 58.150 1.00 89.56 114 LEU A C 1
ATOM 909 O O . LEU A 1 114 ? -41.664 3.597 59.174 1.00 89.56 114 LEU A O 1
ATOM 913 N N . GLU A 1 115 ? -41.737 3.001 57.017 1.00 87.69 115 GLU A N 1
ATOM 914 C CA . GLU A 1 115 ? -43.197 3.056 56.901 1.00 87.69 115 GLU A CA 1
ATOM 915 C C . GLU A 1 115 ? -43.872 2.013 57.788 1.00 87.69 115 GLU A C 1
ATOM 917 O O . GLU A 1 115 ? -44.865 2.310 58.453 1.00 87.69 115 GLU A O 1
ATOM 922 N N . LYS A 1 116 ? -43.325 0.796 57.841 1.00 87.81 116 LYS A N 1
ATOM 923 C CA . LYS A 1 116 ? -43.840 -0.268 58.703 1.00 87.81 116 LYS A CA 1
ATOM 924 C C . LYS A 1 116 ? -43.679 0.078 60.182 1.00 87.81 116 LYS A C 1
ATOM 926 O O . LYS A 1 116 ? -44.635 -0.057 60.938 1.00 87.81 116 LYS A O 1
ATOM 931 N N . ALA A 1 117 ? -42.513 0.588 60.577 1.00 87.25 117 ALA A N 1
ATOM 932 C CA . ALA A 1 117 ? -42.264 1.053 61.940 1.00 87.25 117 ALA A CA 1
ATOM 933 C C . ALA A 1 117 ? -43.167 2.239 62.323 1.00 87.25 117 ALA A C 1
ATOM 935 O O . ALA A 1 117 ? -43.660 2.293 63.447 1.00 87.25 117 ALA A O 1
ATOM 936 N N . LEU A 1 118 ? -43.427 3.163 61.392 1.00 83.12 118 LEU A N 1
ATOM 937 C CA . LEU A 1 118 ? -44.347 4.281 61.602 1.00 83.12 118 LEU A CA 1
ATOM 938 C C . LEU A 1 118 ? -45.794 3.801 61.767 1.00 83.12 118 LEU A C 1
ATOM 940 O O . LEU A 1 118 ? -46.486 4.273 62.662 1.00 83.12 118 LEU A O 1
ATOM 944 N N . ARG A 1 119 ? -46.250 2.848 60.944 1.00 86.38 119 ARG A N 1
ATOM 945 C CA . ARG A 1 119 ? -47.586 2.242 61.078 1.00 86.38 119 ARG A CA 1
ATOM 946 C C . ARG A 1 119 ? -47.750 1.499 62.401 1.00 86.38 119 ARG A C 1
ATOM 948 O O . ARG A 1 119 ? -48.787 1.652 63.034 1.00 86.38 119 ARG A O 1
ATOM 955 N N . ASP A 1 120 ? -46.743 0.746 62.836 1.00 87.75 120 ASP A N 1
ATOM 956 C CA . ASP A 1 120 ? -46.761 0.070 64.142 1.00 87.75 120 ASP A CA 1
ATOM 957 C C . ASP A 1 120 ? -46.758 1.066 65.310 1.00 87.75 120 ASP A C 1
ATOM 959 O O . ASP A 1 120 ? -47.402 0.820 66.328 1.00 87.75 120 ASP A O 1
ATOM 963 N N . ALA A 1 121 ? -46.074 2.206 65.164 1.00 80.44 121 ALA A N 1
ATOM 964 C CA . ALA A 1 121 ? -46.093 3.278 66.155 1.00 80.44 121 ALA A CA 1
ATOM 965 C C . ALA A 1 121 ? -47.427 4.044 66.191 1.00 80.44 121 ALA A C 1
ATOM 967 O O . ALA A 1 121 ? -47.806 4.513 67.257 1.00 80.44 121 ALA A O 1
ATOM 968 N N . LEU A 1 122 ? -48.129 4.173 65.058 1.00 76.88 122 LEU A N 1
ATOM 969 C CA . LEU A 1 122 ? -49.449 4.816 64.977 1.00 76.88 122 LEU A CA 1
ATOM 970 C C . LEU A 1 122 ? -50.609 3.900 65.403 1.00 76.88 122 LEU A C 1
ATOM 972 O O . LEU A 1 122 ? -51.666 4.400 65.770 1.00 76.88 122 LEU A O 1
ATOM 976 N N . ASN A 1 123 ? -50.437 2.578 65.300 1.00 69.12 123 ASN A N 1
ATOM 977 C CA . ASN A 1 123 ? -51.429 1.573 65.708 1.00 69.12 123 ASN A CA 1
ATOM 978 C C . ASN A 1 123 ? -51.293 1.146 67.186 1.00 69.12 123 ASN A C 1
ATOM 980 O O . ASN A 1 123 ? -51.997 0.232 67.622 1.00 69.12 123 ASN A O 1
ATOM 984 N N . ARG A 1 124 ? -50.391 1.782 67.942 1.00 50.72 124 ARG A N 1
ATOM 985 C CA . ARG A 1 124 ? -50.329 1.750 69.409 1.00 50.72 124 ARG A CA 1
ATOM 986 C C . ARG A 1 124 ? -50.943 3.017 69.982 1.00 50.72 124 ARG A C 1
ATOM 988 O O . ARG A 1 124 ? -51.580 2.890 71.048 1.00 50.72 124 ARG A O 1
#

Mean predicted aligned error: 13.92 Å

Sequence (124 aa):
MRKLMQIMAYLAILGVMFIVILNVRETITLQVWGPRFDTAANMVYHMTKTLNVAFYTVCIMLAGLFAGIALTLPFYFAELDKIAAYRRELERRDVKSDTSSSKVRVLEAKVEVLEKALRDALNR

Nearest PDB structures (foldseek):
  3j46-assembly1_y  TM=3.935E-01  e=2.754E+00  Escherichia coli
  3jai-assembly1_VV  TM=4.413E-01  e=5.343E+00  Oryctolagus cuniculus
  7syx-assembly1_W  TM=2.247E-01  e=6.518E+00  Oryctolagus cuniculus

Secondary structure (DSSP, 8-state):
-HHHHHHHHHHHHHHHHHHHHHTTT-EEEEEEEEEEEETTTTEEEEEEEEEEHHHHHHHHHHHHHHHHHHHHHHHHHHHHHHHHHHHHHHHHHHHHHHHHHHHHHHHHHHHHHHHHHHHHHH--